Protein AF-A0A5K0WWS8-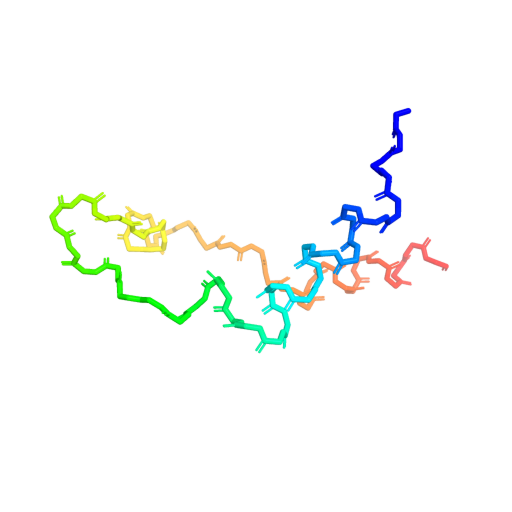F1 (afdb_monomer)

Sequence (57 aa):
NRIPSSIVAALTHDIFINGCQFAFEIDGPQDTEVGRLYPDSPLIPLSHCLDAYLSNG

Solvent-accessible surface area (backbone atoms only — not comparable to full-atom values): 3827 Å² total; per-residue (Å²): 141,76,84,55,67,70,58,53,51,51,53,51,42,39,50,76,73,69,31,74,84,66,80,67,87,64,85,50,98,89,45,80,54,69,64,77,76,38,70,91,62,77,78,86,55,68,65,61,56,50,52,55,53,62,74,74,106

Mean predicted aligned error: 4.32 Å

Radius of gyration: 16.24 Å; Cα contacts (8 Å, |Δi|>4): 15; chains: 1; bounding box: 31×39×32 Å

Foldseek 3Di:
DDDDPVVVVVVCCCCPPVVVPPPDDQPDPPHDDPCVVCVPDDDDDPVVVVVVVVVVD

Secondary structure (DSSP, 8-state):
----HHHHHHHHHHHHTS-TTTSS---STT---HHHH-TTSPPPPHHHHHHHHHTT-

pLDDT: mean 94.41, std 7.88, range [54.88, 98.56]

Organism: NCBI:txid210225

Structure (mmCIF, N/CA/C/O backbone):
data_AF-A0A5K0WWS8-F1
#
_entry.id   AF-A0A5K0WWS8-F1
#
loop_
_atom_site.group_PDB
_atom_site.id
_atom_site.type_symbol
_atom_site.label_atom_id
_atom_site.label_alt_id
_atom_site.label_comp_id
_atom_site.label_asym_id
_atom_site.label_entity_id
_atom_site.label_seq_id
_atom_site.pdbx_PDB_ins_code
_atom_site.Cartn_x
_atom_site.Cartn_y
_atom_site.Cartn_z
_atom_site.occupancy
_atom_site.B_iso_or_equiv
_atom_site.auth_seq_id
_atom_site.auth_comp_id
_atom_site.auth_asym_id
_atom_site.auth_atom_id
_atom_site.pdbx_PDB_model_num
ATOM 1 N N . ASN A 1 1 ? -7.664 12.762 -16.664 1.00 64.00 1 ASN A N 1
ATOM 2 C CA . ASN A 1 1 ? -8.148 12.249 -15.368 1.00 64.00 1 ASN A CA 1
ATOM 3 C C . ASN A 1 1 ? -6.974 12.273 -14.390 1.00 64.00 1 ASN A C 1
ATOM 5 O O . ASN A 1 1 ? -6.113 11.414 -14.500 1.00 64.00 1 ASN A O 1
ATOM 9 N N . ARG A 1 2 ? -6.836 13.307 -13.545 1.00 86.94 2 ARG A N 1
ATOM 10 C CA . ARG A 1 2 ? -5.734 13.426 -12.566 1.00 86.94 2 ARG A CA 1
ATOM 11 C C . ARG A 1 2 ? -6.360 13.518 -11.185 1.00 86.94 2 ARG A C 1
ATOM 13 O O . ARG A 1 2 ? -7.209 14.380 -10.973 1.00 86.94 2 ARG A O 1
ATOM 20 N N . ILE A 1 3 ? -5.956 12.633 -10.281 1.00 91.00 3 ILE A N 1
ATOM 21 C CA . ILE A 1 3 ? -6.402 12.705 -8.891 1.00 91.00 3 ILE A CA 1
ATOM 22 C C . ILE A 1 3 ? -5.899 14.040 -8.305 1.00 91.00 3 ILE A C 1
ATOM 24 O O . ILE A 1 3 ? -4.726 14.377 -8.504 1.00 91.00 3 ILE A O 1
ATOM 28 N N . PRO A 1 4 ? -6.759 14.824 -7.632 1.00 97.56 4 PRO A N 1
ATOM 29 C CA . PRO A 1 4 ? -6.367 16.069 -6.981 1.00 97.56 4 PRO A CA 1
ATOM 30 C C . PRO A 1 4 ? -5.192 15.890 -6.016 1.00 97.56 4 PRO A C 1
ATOM 32 O O . PRO A 1 4 ? -5.121 14.905 -5.282 1.00 97.56 4 PRO A O 1
ATOM 35 N N . SER A 1 5 ? -4.288 16.869 -5.975 1.00 97.25 5 SER A N 1
ATOM 36 C CA . SER A 1 5 ? -3.076 16.811 -5.145 1.00 97.25 5 SER A CA 1
ATOM 37 C C . SER A 1 5 ? -3.377 16.681 -3.653 1.00 97.25 5 SER A C 1
ATOM 39 O O . SER A 1 5 ? -2.680 15.948 -2.960 1.00 97.25 5 SER A O 1
ATOM 41 N N . SER A 1 6 ? -4.430 17.339 -3.167 1.00 97.94 6 SER A N 1
ATOM 42 C CA . SER A 1 6 ? -4.875 17.224 -1.775 1.00 97.94 6 SER A CA 1
ATOM 43 C C . SER A 1 6 ? -5.325 15.808 -1.422 1.00 97.94 6 SER A C 1
ATOM 45 O O . SER A 1 6 ? -5.040 15.333 -0.327 1.00 97.94 6 SER A O 1
ATOM 47 N N . ILE A 1 7 ? -5.970 15.110 -2.360 1.00 97.94 7 ILE A N 1
ATOM 48 C CA . ILE A 1 7 ? -6.389 13.719 -2.175 1.00 97.94 7 ILE A CA 1
ATOM 49 C C . ILE A 1 7 ? -5.161 12.808 -2.143 1.00 97.94 7 ILE A C 1
ATOM 51 O O . ILE A 1 7 ? -5.041 11.991 -1.238 1.00 97.94 7 ILE A O 1
ATOM 55 N N . VAL A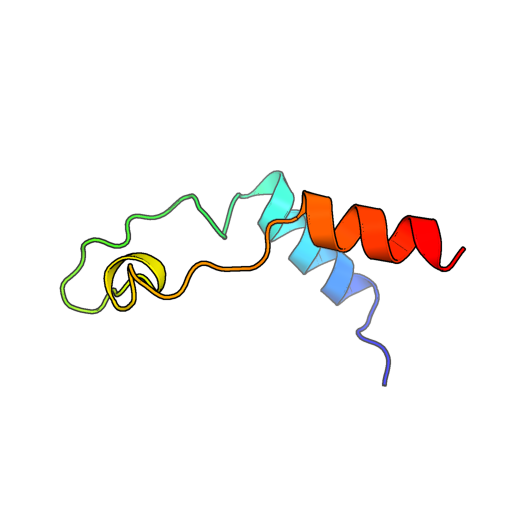 1 8 ? -4.210 12.988 -3.068 1.00 97.94 8 VAL A N 1
ATOM 56 C CA . VAL A 1 8 ? -2.954 12.217 -3.053 1.00 97.94 8 VAL A CA 1
ATOM 57 C C . VAL A 1 8 ? -2.196 12.444 -1.743 1.00 97.94 8 VAL A C 1
ATOM 59 O O . VAL A 1 8 ? -1.752 11.481 -1.134 1.00 97.94 8 VAL A O 1
ATOM 62 N N . ALA A 1 9 ? -2.093 13.687 -1.268 1.00 98.25 9 ALA A N 1
ATOM 63 C CA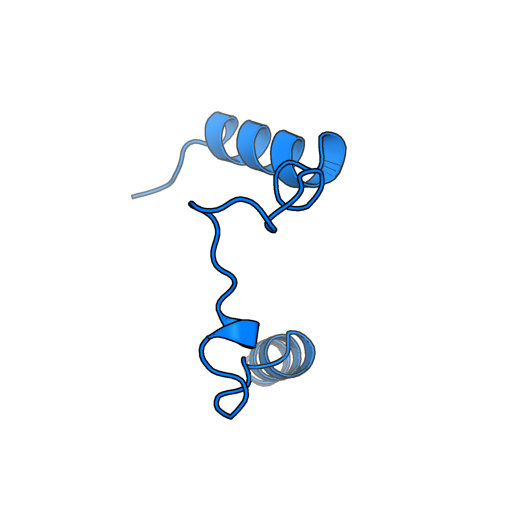 . ALA A 1 9 ? -1.411 14.000 -0.014 1.00 98.25 9 ALA A CA 1
ATOM 64 C C . ALA A 1 9 ? -2.074 13.333 1.202 1.00 98.25 9 ALA A C 1
ATOM 66 O O . ALA A 1 9 ? -1.372 12.771 2.040 1.00 98.25 9 ALA A O 1
ATOM 67 N N . ALA A 1 10 ? -3.408 13.357 1.282 1.00 98.56 10 ALA A N 1
ATOM 68 C CA . ALA A 1 10 ? -4.143 12.700 2.360 1.00 98.56 10 ALA A CA 1
ATOM 69 C C . ALA A 1 10 ? -3.933 11.176 2.353 1.00 98.56 10 ALA A C 1
ATOM 71 O O . ALA A 1 10 ? -3.648 10.601 3.399 1.00 98.56 10 ALA A O 1
ATOM 72 N N . LEU A 1 11 ? -3.993 10.538 1.178 1.00 98.19 11 LEU A N 1
ATOM 73 C CA . LEU A 1 11 ? -3.718 9.103 1.037 1.00 98.19 11 LEU A CA 1
ATOM 74 C C . LEU A 1 11 ? -2.274 8.766 1.432 1.00 98.19 11 LEU A C 1
ATOM 76 O O . LEU A 1 11 ? -2.046 7.827 2.187 1.00 98.19 11 LEU A O 1
ATOM 80 N N . THR A 1 12 ? -1.299 9.556 0.974 1.00 98.19 12 THR A N 1
ATOM 81 C CA . THR A 1 12 ? 0.114 9.380 1.337 1.00 98.19 12 THR A CA 1
ATOM 82 C C . THR A 1 12 ? 0.319 9.492 2.847 1.00 98.19 12 THR A C 1
ATOM 84 O O . THR A 1 12 ? 1.028 8.672 3.424 1.00 98.19 12 THR A O 1
ATOM 87 N N . HIS A 1 13 ? -0.306 10.473 3.504 1.00 98.44 13 HIS A N 1
ATOM 88 C CA . HIS A 1 13 ? -0.236 10.607 4.958 1.00 98.44 13 HIS A CA 1
ATOM 89 C C . HIS A 1 13 ? -0.816 9.373 5.654 1.00 98.44 13 HIS A C 1
ATOM 91 O O . HIS A 1 13 ? -0.188 8.811 6.544 1.00 98.44 13 HIS A O 1
ATOM 97 N N . ASP A 1 14 ? -1.999 8.926 5.248 1.00 98.50 14 ASP A N 1
ATOM 98 C CA . ASP A 1 14 ? -2.664 7.817 5.927 1.00 98.50 14 ASP A CA 1
ATOM 99 C C . ASP A 1 14 ? -1.892 6.492 5.785 1.00 98.50 14 ASP A C 1
ATOM 101 O O . ASP A 1 14 ? -1.741 5.741 6.748 1.00 98.50 14 ASP A O 1
ATOM 105 N N . ILE A 1 15 ? -1.296 6.256 4.613 1.00 98.31 15 ILE A N 1
ATOM 106 C CA . ILE A 1 15 ? -0.476 5.068 4.354 1.00 98.31 15 ILE A CA 1
ATOM 107 C C . ILE A 1 15 ? 0.839 5.121 5.144 1.00 98.31 15 ILE A C 1
ATOM 109 O O . ILE A 1 15 ? 1.164 4.172 5.854 1.00 98.31 15 ILE A O 1
ATOM 113 N N . PHE A 1 16 ? 1.604 6.213 5.028 1.00 98.06 16 PHE A N 1
ATOM 114 C CA . PHE A 1 16 ? 2.989 6.257 5.515 1.00 98.06 16 PHE A CA 1
ATOM 115 C C . PHE A 1 16 ? 3.162 6.849 6.921 1.00 98.06 16 PHE A C 1
ATOM 117 O O . PHE A 1 16 ? 4.211 6.636 7.524 1.00 98.06 16 PHE A O 1
ATOM 124 N N . ILE A 1 17 ? 2.174 7.580 7.450 1.00 97.75 17 ILE A N 1
ATOM 125 C CA . ILE A 1 17 ? 2.206 8.158 8.807 1.00 97.75 17 ILE A CA 1
ATOM 126 C C . ILE A 1 17 ? 1.288 7.384 9.751 1.00 97.75 17 ILE A C 1
ATOM 128 O O . ILE A 1 17 ? 1.711 7.028 10.848 1.00 97.75 17 ILE A O 1
ATOM 132 N N . ASN A 1 18 ? 0.056 7.088 9.325 1.00 97.94 18 ASN A N 1
ATOM 133 C CA . ASN A 1 18 ? -0.914 6.391 10.176 1.00 97.94 18 ASN A CA 1
ATOM 134 C C . ASN A 1 18 ? -0.844 4.860 10.050 1.00 97.94 18 ASN A C 1
ATOM 136 O O . ASN A 1 18 ? -1.376 4.158 10.907 1.00 97.94 18 ASN A O 1
ATOM 140 N N . GLY A 1 19 ? -0.198 4.328 9.005 1.00 97.50 19 GLY A N 1
ATOM 141 C CA . GLY A 1 19 ? -0.035 2.886 8.807 1.00 97.50 19 GLY A CA 1
ATOM 142 C C . GLY A 1 19 ? -1.329 2.157 8.438 1.00 97.50 19 GLY A C 1
ATOM 143 O O . GLY A 1 19 ? -1.475 0.976 8.756 1.00 97.50 19 GLY A O 1
ATOM 144 N N . CYS A 1 20 ? -2.269 2.828 7.761 1.00 97.56 20 CYS A N 1
ATOM 145 C CA . CYS A 1 20 ? -3.623 2.307 7.529 1.00 97.56 20 CYS A CA 1
ATOM 146 C C . CYS A 1 20 ? -3.691 0.988 6.736 1.00 97.56 20 CYS A C 1
ATOM 148 O O . CYS A 1 20 ? -4.734 0.342 6.720 1.00 97.56 20 CYS A O 1
ATOM 150 N N . GLN A 1 21 ? -2.593 0.565 6.100 1.00 97.50 21 GLN A N 1
ATOM 151 C CA . GLN A 1 21 ? -2.508 -0.682 5.332 1.00 97.50 21 GLN A CA 1
ATOM 152 C C . GLN A 1 21 ? -2.034 -1.904 6.135 1.00 97.50 21 GLN A C 1
ATOM 154 O O . GLN A 1 21 ? -2.161 -3.016 5.635 1.00 97.50 21 GLN A O 1
ATOM 159 N N . PHE A 1 22 ? -1.481 -1.728 7.339 1.00 95.19 22 PHE A N 1
ATOM 160 C CA . PHE A 1 22 ? -0.925 -2.843 8.124 1.00 95.19 22 PHE A CA 1
ATOM 161 C C . PHE A 1 22 ? -1.248 -2.787 9.621 1.00 95.19 22 PHE A C 1
ATOM 163 O O . PHE A 1 22 ? -1.065 -3.780 10.317 1.00 95.19 22 PHE A O 1
ATOM 170 N N . ALA A 1 23 ? -1.709 -1.648 10.143 1.00 95.81 23 ALA A N 1
ATOM 171 C CA . ALA A 1 23 ? -1.994 -1.463 11.565 1.00 95.81 23 ALA A CA 1
ATOM 172 C C . ALA A 1 23 ? -3.367 -2.035 11.990 1.00 95.81 23 ALA A C 1
ATOM 174 O O . ALA A 1 23 ? -4.104 -1.393 12.737 1.00 95.81 23 ALA A O 1
ATOM 175 N N . PHE A 1 24 ? -3.728 -3.224 11.499 1.00 95.19 24 PHE A N 1
ATOM 176 C CA . PHE A 1 24 ? -4.957 -3.946 11.842 1.00 95.19 24 PHE A CA 1
ATOM 177 C C . PHE A 1 24 ? -4.763 -5.466 11.710 1.00 95.19 24 PHE A C 1
ATOM 179 O O . PHE A 1 24 ? -3.881 -5.926 10.988 1.00 95.19 24 PHE A O 1
ATOM 186 N N . GLU A 1 25 ? -5.582 -6.244 12.419 1.00 94.81 25 GLU A N 1
ATOM 187 C CA . GLU A 1 25 ? -5.593 -7.711 12.333 1.00 94.81 25 GLU A CA 1
ATOM 188 C C . GLU A 1 25 ? -6.514 -8.185 11.199 1.00 94.81 25 GLU A C 1
ATOM 190 O O . GLU A 1 25 ? -7.521 -7.544 10.912 1.00 94.81 25 GLU A O 1
ATOM 195 N N . ILE A 1 26 ? -6.171 -9.313 10.567 1.00 94.19 26 ILE A N 1
ATOM 196 C CA . ILE A 1 26 ? -6.901 -9.895 9.420 1.00 94.19 26 ILE A CA 1
ATOM 197 C C . ILE A 1 26 ? -7.310 -11.355 9.652 1.00 94.19 26 ILE A C 1
ATOM 199 O O . ILE A 1 26 ? -7.458 -12.132 8.711 1.00 94.19 26 ILE A O 1
ATOM 203 N N . ASP A 1 27 ? -7.447 -11.745 10.917 1.00 92.50 27 ASP A N 1
ATOM 204 C CA . ASP A 1 27 ? -7.814 -13.107 11.318 1.00 92.50 27 ASP A CA 1
ATOM 205 C C . ASP A 1 27 ? -9.292 -13.208 11.755 1.00 92.50 27 ASP A C 1
ATOM 207 O O . ASP A 1 27 ? -9.716 -14.211 12.335 1.00 92.50 27 ASP A O 1
ATOM 211 N N . GLY A 1 28 ? -10.099 -12.175 11.483 1.00 94.44 28 GLY A N 1
ATOM 212 C CA . GLY A 1 28 ? -11.534 -12.187 11.725 1.00 94.44 28 GLY A CA 1
ATOM 213 C C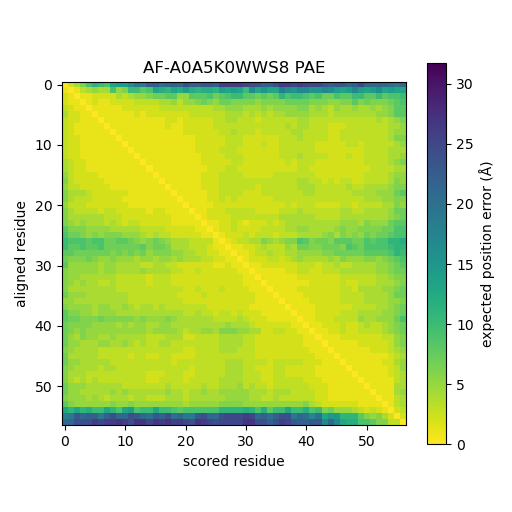 . GLY A 1 28 ? -12.292 -13.095 10.744 1.00 94.44 28 GLY A C 1
ATOM 214 O O . GLY A 1 28 ? -11.824 -13.392 9.647 1.00 94.44 28 GLY A O 1
ATOM 215 N N . PRO A 1 29 ? -13.521 -13.523 11.084 1.00 94.88 29 PRO A N 1
ATOM 216 C CA . PRO A 1 29 ? -14.318 -14.431 10.248 1.00 94.88 29 PRO A CA 1
ATOM 217 C C . PRO A 1 29 ? -14.76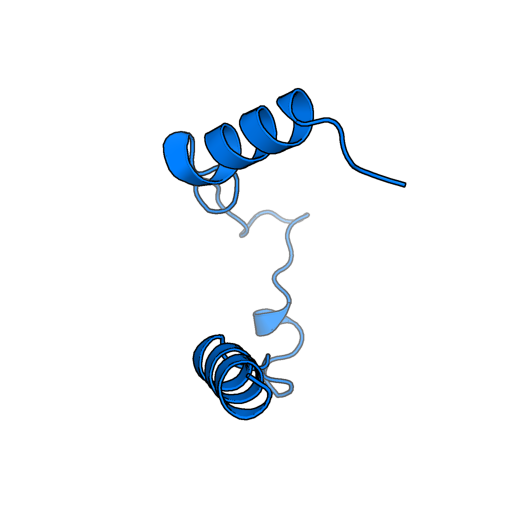6 -13.823 8.907 1.00 94.88 29 PRO A C 1
ATOM 219 O O . PRO A 1 29 ? -15.298 -14.538 8.060 1.00 94.88 29 PRO A O 1
ATOM 222 N N . GLN A 1 30 ? -14.611 -12.509 8.734 1.00 96.38 30 GLN A N 1
ATOM 223 C CA . GLN A 1 30 ? -14.923 -11.777 7.504 1.00 96.38 30 GLN A CA 1
ATOM 224 C C . GLN A 1 30 ? -13.664 -11.365 6.731 1.00 96.38 30 GLN A C 1
ATOM 226 O O . GLN A 1 30 ? -13.782 -10.783 5.653 1.00 96.38 30 GLN A O 1
ATOM 231 N N . ASP A 1 31 ? -12.485 -11.685 7.262 1.00 96.50 31 ASP A N 1
ATOM 232 C CA . ASP A 1 31 ? -11.207 -11.321 6.678 1.00 96.50 31 ASP A CA 1
ATOM 233 C C . ASP A 1 31 ? -10.639 -12.492 5.881 1.00 96.50 31 ASP A C 1
ATOM 235 O O . ASP A 1 31 ? -10.811 -13.671 6.205 1.00 96.50 31 ASP A O 1
ATOM 239 N N . THR A 1 32 ? -9.953 -12.166 4.793 1.00 95.56 32 THR A N 1
ATOM 240 C CA . THR A 1 32 ? -9.226 -13.153 4.008 1.00 95.56 32 THR A CA 1
ATOM 241 C C . THR A 1 32 ? -7.962 -12.534 3.436 1.00 95.56 32 THR A C 1
ATOM 243 O O . THR A 1 32 ? -7.912 -11.337 3.160 1.00 95.56 32 THR A O 1
ATOM 246 N N . GLU A 1 33 ? -6.935 -13.356 3.256 1.00 95.50 33 GLU A N 1
ATOM 247 C CA . GLU A 1 33 ? -5.624 -12.931 2.776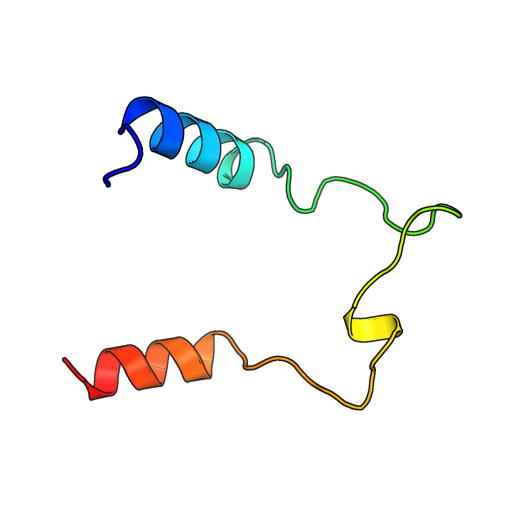 1.00 95.50 33 GLU A CA 1
ATOM 248 C C . GLU A 1 33 ? -5.299 -13.706 1.498 1.00 95.50 33 GLU A C 1
ATOM 250 O O . GLU A 1 33 ? -5.421 -14.932 1.446 1.00 95.50 33 GLU A O 1
ATOM 255 N N . VAL A 1 34 ? -4.929 -12.982 0.442 1.00 95.81 34 VAL A N 1
ATOM 256 C CA . VAL A 1 34 ? -4.778 -13.540 -0.909 1.00 95.81 34 VAL A CA 1
ATOM 257 C C . VAL A 1 34 ? -3.658 -14.584 -0.968 1.00 95.81 34 VAL A C 1
ATOM 259 O O . VAL A 1 34 ? -3.842 -15.622 -1.601 1.00 95.81 34 VAL A O 1
ATOM 262 N N . GLY A 1 35 ? -2.534 -14.353 -0.288 1.00 95.00 35 GLY A N 1
ATOM 263 C CA . GLY A 1 35 ? -1.419 -15.297 -0.200 1.00 95.00 35 GLY A CA 1
ATOM 264 C C . GLY A 1 35 ? -1.779 -16.609 0.506 1.00 95.00 35 GLY A C 1
ATOM 265 O O . GLY A 1 35 ? -1.307 -17.668 0.101 1.00 95.00 35 GLY A O 1
ATOM 266 N N . ARG A 1 36 ? -2.659 -16.571 1.513 1.00 94.44 36 ARG A N 1
ATOM 267 C CA . ARG A 1 36 ? -3.211 -17.759 2.186 1.00 94.44 36 ARG A CA 1
ATOM 268 C C . ARG A 1 36 ? -4.238 -18.488 1.321 1.00 94.44 36 ARG A C 1
ATOM 270 O O . ARG A 1 36 ? -4.285 -19.714 1.361 1.00 94.44 36 ARG A O 1
ATOM 277 N N . LEU A 1 37 ? -5.057 -17.761 0.555 1.00 95.75 37 LEU A N 1
ATOM 278 C CA . LEU A 1 37 ? -6.046 -18.360 -0.351 1.00 95.75 37 LEU A CA 1
ATOM 279 C C . LEU A 1 37 ? -5.397 -19.070 -1.546 1.00 95.75 37 LEU A C 1
ATOM 281 O O . LEU A 1 37 ? -5.897 -20.106 -1.982 1.00 95.75 37 LEU A O 1
ATOM 285 N N . TYR A 1 38 ? -4.301 -18.521 -2.075 1.00 96.94 38 TYR A N 1
ATOM 286 C CA . TYR A 1 38 ? -3.638 -19.014 -3.284 1.00 96.94 38 TYR A CA 1
ATOM 287 C C . TYR A 1 38 ? -2.119 -19.160 -3.078 1.00 96.94 38 TYR A C 1
ATOM 289 O O . TYR A 1 38 ? -1.340 -18.454 -3.724 1.00 96.94 38 TYR A O 1
ATOM 297 N N . PRO A 1 39 ? -1.671 -20.086 -2.210 1.00 96.00 39 PRO A N 1
ATOM 298 C CA . PRO A 1 39 ? -0.258 -20.211 -1.843 1.00 96.00 39 PRO A CA 1
ATOM 299 C C . PRO A 1 39 ? 0.650 -20.595 -3.020 1.00 96.00 39 PRO A C 1
ATOM 301 O O . PRO A 1 39 ? 1.826 -20.240 -3.037 1.00 96.00 39 PRO A O 1
ATOM 304 N N . ASP A 1 40 ? 0.102 -21.269 -4.032 1.00 98.06 40 ASP A N 1
ATOM 305 C CA . ASP A 1 40 ? 0.847 -21.724 -5.212 1.00 98.06 40 ASP A CA 1
ATOM 306 C C . ASP A 1 40 ? 0.956 -20.658 -6.321 1.00 98.06 40 ASP A C 1
ATOM 308 O O . ASP A 1 40 ? 1.546 -20.908 -7.372 1.00 98.06 40 ASP A O 1
ATOM 312 N N . SER A 1 41 ? 0.389 -19.464 -6.109 1.00 97.12 41 SER A N 1
ATOM 313 C CA . SER A 1 41 ? 0.388 -18.358 -7.074 1.00 97.12 41 SER A CA 1
ATOM 314 C C . SER A 1 41 ? 1.079 -17.116 -6.492 1.00 97.12 41 SER A C 1
ATOM 316 O O . SER A 1 41 ? 0.401 -16.167 -6.087 1.00 97.12 41 SER A O 1
ATOM 318 N N . PRO A 1 42 ? 2.424 -17.084 -6.444 1.00 93.69 42 PRO A N 1
ATOM 319 C CA . PRO A 1 42 ? 3.159 -15.978 -5.841 1.00 93.69 42 PRO A CA 1
ATOM 320 C C . PRO A 1 42 ? 2.976 -14.666 -6.617 1.00 93.69 42 PRO A C 1
ATOM 322 O O . PRO A 1 42 ? 2.928 -14.643 -7.848 1.00 93.69 42 PRO A O 1
ATOM 325 N N . LEU A 1 43 ? 2.927 -13.552 -5.884 1.00 96.00 43 LEU A N 1
ATOM 326 C CA . LEU A 1 43 ? 2.944 -12.211 -6.467 1.00 96.00 43 LEU A CA 1
ATOM 327 C C . LEU A 1 43 ? 4.336 -11.864 -7.013 1.00 96.00 43 LEU A C 1
ATOM 329 O O . LEU A 1 43 ? 5.357 -12.357 -6.531 1.00 96.00 43 LEU A O 1
ATOM 333 N N . ILE A 1 44 ? 4.376 -10.962 -7.995 1.00 97.00 44 ILE A N 1
ATOM 334 C CA . ILE A 1 44 ? 5.636 -10.425 -8.518 1.00 97.00 44 ILE A CA 1
ATOM 335 C C . ILE A 1 44 ? 6.303 -9.571 -7.424 1.00 97.00 44 ILE A C 1
ATOM 337 O O . ILE A 1 44 ? 5.669 -8.639 -6.918 1.00 97.00 44 ILE A O 1
ATOM 341 N N . PRO A 1 45 ? 7.573 -9.836 -7.065 1.00 96.88 45 PRO A N 1
ATOM 342 C CA . PRO A 1 45 ? 8.287 -9.033 -6.080 1.00 96.88 45 PRO A CA 1
ATOM 343 C C . PRO A 1 45 ? 8.513 -7.592 -6.544 1.00 96.88 45 PRO A C 1
ATOM 345 O O . PRO A 1 45 ? 8.741 -7.330 -7.726 1.00 96.88 45 PRO A O 1
ATOM 348 N N . LEU A 1 46 ? 8.565 -6.659 -5.589 1.00 96.75 46 LEU A N 1
ATOM 349 C CA . LEU A 1 46 ? 8.844 -5.248 -5.874 1.00 96.75 46 LEU A CA 1
ATOM 350 C C . LEU A 1 46 ? 10.185 -5.047 -6.597 1.00 96.75 46 LEU A C 1
ATOM 352 O O . LEU A 1 46 ? 10.264 -4.211 -7.492 1.00 96.75 46 LEU A O 1
ATOM 356 N N . SER A 1 47 ? 11.217 -5.824 -6.248 1.00 97.19 47 SER A N 1
ATOM 357 C CA . SER A 1 47 ? 12.531 -5.762 -6.904 1.00 97.19 47 SER A CA 1
ATOM 358 C C . SER A 1 47 ? 12.428 -5.985 -8.409 1.00 97.19 47 SER A C 1
ATOM 360 O O . SER A 1 47 ? 12.917 -5.166 -9.175 1.00 97.19 47 SER A O 1
ATOM 362 N N . HIS A 1 48 ? 11.695 -7.015 -8.835 1.00 97.06 48 HIS A N 1
ATOM 363 C CA . HIS A 1 48 ? 11.489 -7.308 -10.251 1.00 97.06 48 HIS A CA 1
ATOM 364 C C . HIS A 1 48 ? 10.792 -6.146 -10.982 1.00 97.06 48 HIS A C 1
ATOM 366 O O . HIS A 1 48 ? 11.157 -5.793 -12.102 1.00 97.06 48 HIS A O 1
ATOM 372 N N . CYS A 1 49 ? 9.799 -5.513 -10.350 1.00 96.38 49 CYS A N 1
ATOM 373 C CA . CYS A 1 49 ? 9.129 -4.340 -10.917 1.00 96.38 49 CYS A CA 1
ATOM 374 C C . CYS A 1 49 ? 10.074 -3.133 -11.047 1.00 96.38 49 CYS A C 1
ATOM 376 O O . CYS A 1 49 ? 10.018 -2.413 -12.044 1.00 96.38 49 CYS A O 1
ATOM 378 N N . LEU A 1 50 ? 10.940 -2.913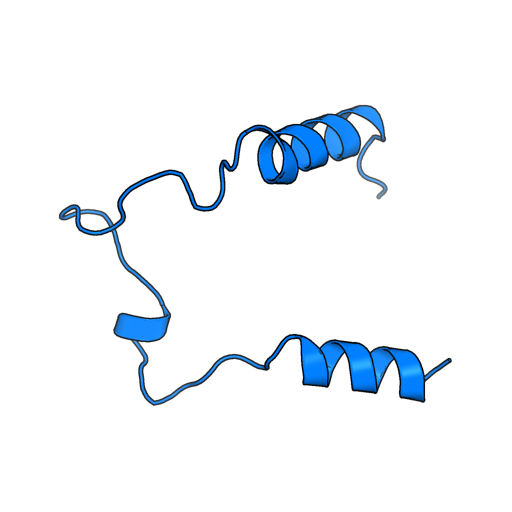 -10.054 1.00 96.62 50 LEU A N 1
ATOM 379 C CA . LEU A 1 50 ? 11.926 -1.831 -10.076 1.00 96.62 50 LEU A CA 1
ATOM 380 C C . LEU A 1 50 ? 13.011 -2.074 -11.131 1.00 96.62 50 LEU A C 1
ATOM 382 O O . LEU A 1 50 ? 13.349 -1.149 -11.867 1.00 96.62 50 LEU A O 1
ATOM 386 N N . ASP A 1 51 ? 13.485 -3.311 -11.273 1.00 97.06 51 ASP A N 1
ATOM 387 C CA . ASP A 1 51 ? 14.446 -3.697 -12.310 1.00 97.06 51 ASP A CA 1
ATOM 388 C C . ASP A 1 51 ? 13.878 -3.439 -13.715 1.00 97.06 51 ASP A C 1
ATOM 390 O O . ASP A 1 51 ? 14.552 -2.865 -14.576 1.00 97.06 51 ASP A O 1
ATOM 394 N N . ALA A 1 52 ? 12.608 -3.791 -13.945 1.00 96.06 52 ALA A N 1
ATOM 395 C CA . ALA A 1 52 ? 11.920 -3.520 -15.206 1.00 96.06 52 ALA A CA 1
ATOM 396 C C . ALA A 1 52 ? 11.764 -2.015 -15.491 1.00 96.06 52 ALA A C 1
ATOM 398 O O . ALA A 1 52 ? 11.865 -1.598 -16.645 1.00 96.06 52 ALA A O 1
ATOM 399 N N . TYR A 1 53 ? 11.535 -1.188 -14.467 1.00 95.44 53 TYR A N 1
ATOM 400 C CA . TYR A 1 53 ? 11.480 0.268 -14.625 1.00 95.44 53 TYR A CA 1
ATOM 401 C C . TYR A 1 53 ? 12.845 0.842 -15.026 1.00 95.44 53 TYR A C 1
ATOM 403 O O . TYR A 1 53 ? 12.929 1.619 -15.974 1.00 95.44 53 TYR A O 1
ATOM 411 N N . LEU A 1 54 ? 13.916 0.414 -14.352 1.00 95.00 54 LEU A N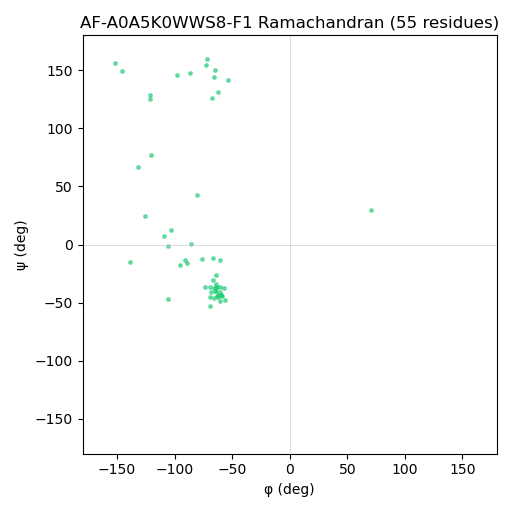 1
ATOM 412 C CA . LEU A 1 54 ? 15.282 0.867 -14.631 1.00 95.00 54 LEU A CA 1
ATOM 413 C C . LEU A 1 54 ? 15.795 0.406 -16.000 1.00 95.00 54 LEU A C 1
ATOM 415 O O . LEU A 1 54 ? 16.579 1.111 -16.625 1.00 95.00 54 LEU A O 1
ATOM 419 N N . SER A 1 55 ? 15.338 -0.750 -16.482 1.00 91.06 55 SER A N 1
ATOM 420 C CA . SER A 1 55 ? 15.734 -1.294 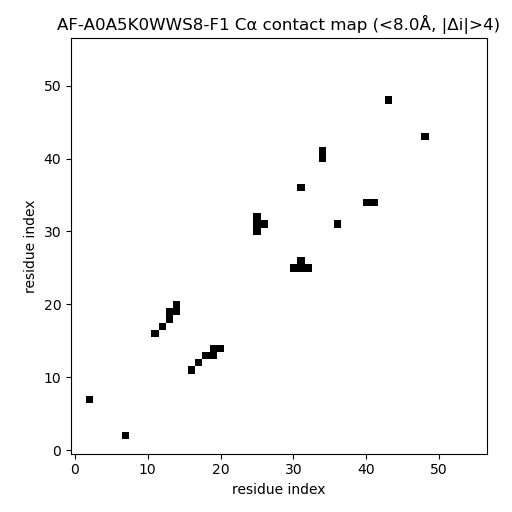-17.790 1.00 91.06 55 SER A CA 1
ATOM 421 C C . SER A 1 55 ? 15.064 -0.596 -18.983 1.00 91.06 55 SER A C 1
ATOM 423 O O . SER A 1 55 ? 15.470 -0.823 -20.119 1.00 91.06 55 SER A O 1
ATOM 425 N N . ASN A 1 56 ? 14.034 0.223 -18.741 1.00 69.12 56 ASN A N 1
ATOM 426 C CA . ASN A 1 56 ? 13.289 0.968 -19.764 1.00 69.12 56 ASN A CA 1
ATOM 427 C C . ASN A 1 56 ? 13.559 2.490 -19.726 1.00 69.12 56 ASN A C 1
ATOM 429 O O . ASN A 1 56 ? 12.855 3.242 -20.406 1.00 69.12 56 ASN A O 1
ATOM 433 N N . GLY A 1 57 ? 14.519 2.936 -18.906 1.00 54.88 57 GLY A N 1
ATOM 434 C CA . GLY A 1 57 ? 14.908 4.342 -18.727 1.00 54.88 57 GLY A CA 1
ATOM 435 C C . GLY A 1 57 ? 16.132 4.762 -19.529 1.00 54.88 57 GLY A C 1
ATOM 436 O O . GLY A 1 57 ? 16.978 3.893 -19.831 1.00 54.88 57 GLY A O 1
#